Protein AF-A0A0N0T8I6-F1 (afdb_monomer_lite)

Foldseek 3Di:
DPPVLAAAADDPPVLSVVLVVLLVLLVVVVVVVLVVQVVVCVVVVVCVVVSVLLVVLLSVLRNVHSYSVVSVVCRNNPNVVSVVSSVVSSVVVVVVVVD

Structure (mmCIF, N/CA/C/O backbone):
data_AF-A0A0N0T8I6-F1
#
_entry.id   AF-A0A0N0T8I6-F1
#
loop_
_atom_site.group_PDB
_atom_site.id
_atom_site.type_symbol
_atom_site.label_atom_id
_atom_site.label_alt_id
_atom_site.label_comp_id
_atom_site.label_asym_id
_atom_site.label_entity_id
_atom_site.label_seq_id
_atom_site.pdbx_PDB_ins_code
_atom_site.Cartn_x
_atom_site.Cartn_y
_atom_site.Cartn_z
_atom_site.occupancy
_atom_site.B_iso_or_equiv
_atom_site.auth_seq_id
_atom_site.auth_comp_id
_atom_site.auth_asym_id
_atom_site.auth_atom_id
_atom_site.pdbx_PDB_model_num
ATOM 1 N N . MET A 1 1 ? -0.461 8.754 -5.697 1.00 47.47 1 MET A N 1
ATOM 2 C CA . MET A 1 1 ? -1.717 8.017 -5.994 1.00 47.47 1 MET A CA 1
ATOM 3 C C . MET A 1 1 ? -2.921 8.951 -5.871 1.00 47.47 1 MET A C 1
ATOM 5 O O . MET A 1 1 ? -2.930 9.760 -4.952 1.00 47.47 1 MET A O 1
ATOM 9 N N . ALA A 1 2 ? -3.928 8.882 -6.748 1.00 40.72 2 ALA A N 1
ATOM 10 C CA . ALA A 1 2 ? -5.181 9.596 -6.485 1.00 40.72 2 ALA A CA 1
ATOM 11 C C . ALA A 1 2 ? -5.898 8.889 -5.321 1.00 40.72 2 ALA A C 1
ATOM 13 O O . ALA A 1 2 ? -6.199 7.702 -5.412 1.00 40.72 2 ALA A O 1
ATOM 14 N N . THR A 1 3 ? -6.156 9.600 -4.223 1.00 52.78 3 THR A N 1
ATOM 15 C CA . THR A 1 3 ? -6.852 9.093 -3.019 1.00 52.78 3 THR A CA 1
ATOM 16 C C . THR A 1 3 ? -8.243 8.516 -3.307 1.00 52.78 3 THR A C 1
ATOM 18 O O . THR A 1 3 ? -8.816 7.836 -2.460 1.00 52.78 3 THR A O 1
ATOM 21 N N . SER A 1 4 ? -8.770 8.758 -4.508 1.00 57.56 4 SER A N 1
ATOM 22 C CA . SER A 1 4 ? -10.069 8.323 -5.016 1.00 57.56 4 SER A CA 1
ATOM 23 C C . SER A 1 4 ? -10.256 6.806 -5.097 1.00 57.56 4 SER A C 1
ATOM 25 O O . SER A 1 4 ? -11.400 6.367 -5.152 1.00 57.56 4 SER A O 1
ATOM 27 N N . ASP A 1 5 ? -9.174 6.022 -5.133 1.00 80.44 5 ASP A N 1
ATOM 28 C CA . ASP A 1 5 ? -9.234 4.580 -5.429 1.00 80.44 5 ASP A CA 1
ATOM 29 C C . ASP A 1 5 ? -9.000 3.680 -4.201 1.00 80.44 5 ASP A C 1
ATOM 31 O O . ASP A 1 5 ? -8.959 2.453 -4.305 1.00 80.44 5 ASP A O 1
ATOM 35 N N . LEU A 1 6 ? -8.844 4.282 -3.016 1.00 88.62 6 LEU A N 1
ATOM 36 C CA . LEU A 1 6 ? -8.691 3.552 -1.760 1.00 88.62 6 LEU A CA 1
ATOM 37 C C . LEU A 1 6 ? -10.051 3.233 -1.132 1.00 88.62 6 LEU A C 1
ATOM 39 O O . LEU A 1 6 ? -10.930 4.101 -1.103 1.00 88.62 6 LEU A O 1
ATOM 43 N N . PRO A 1 7 ? -10.234 2.029 -0.558 1.00 92.88 7 PRO A N 1
ATOM 44 C CA . PRO A 1 7 ? -11.448 1.724 0.176 1.00 92.88 7 PRO A CA 1
ATOM 45 C C . PRO A 1 7 ? -11.607 2.690 1.354 1.00 92.88 7 PRO A C 1
ATOM 47 O O . PRO A 1 7 ? -10.639 3.093 2.015 1.00 92.88 7 PRO A O 1
ATOM 50 N N . ARG A 1 8 ? -12.859 3.071 1.623 1.00 94.88 8 ARG A N 1
ATOM 51 C CA . ARG A 1 8 ? -13.192 3.791 2.854 1.00 94.88 8 ARG A CA 1
ATOM 52 C C . ARG A 1 8 ? -12.891 2.891 4.044 1.00 94.88 8 ARG A C 1
ATOM 54 O O . ARG A 1 8 ? -13.189 1.700 3.992 1.00 94.88 8 ARG A O 1
ATOM 61 N N . LEU A 1 9 ? -12.331 3.481 5.097 1.00 96.81 9 LEU A N 1
ATOM 62 C CA . LEU A 1 9 ? -12.098 2.747 6.328 1.00 96.81 9 LEU A CA 1
ATOM 63 C C . LEU A 1 9 ? -13.424 2.473 7.043 1.00 96.81 9 LEU A C 1
ATOM 65 O O . LEU A 1 9 ? -14.332 3.308 7.039 1.00 96.81 9 LEU A O 1
ATOM 69 N N . VAL A 1 10 ? -13.521 1.298 7.649 1.00 97.88 10 VAL A N 1
ATOM 70 C CA . VAL A 1 10 ? -14.661 0.838 8.440 1.00 97.88 10 VAL A CA 1
ATOM 71 C C . VAL A 1 10 ? -14.227 0.758 9.901 1.00 97.88 10 VAL A C 1
ATOM 73 O O . VAL A 1 10 ? -13.148 0.258 10.200 1.00 97.88 10 VAL A O 1
ATOM 76 N N . GLY A 1 11 ? -15.0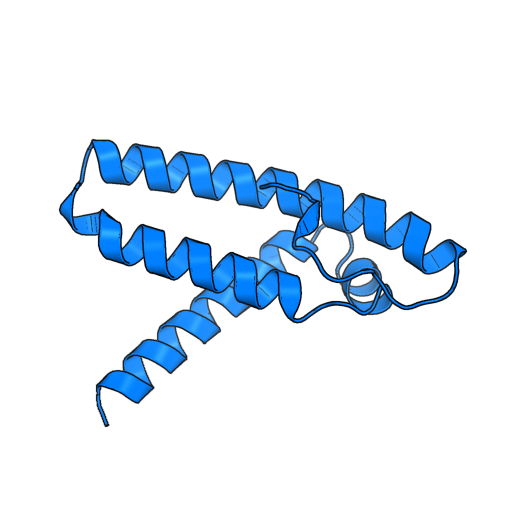51 1.275 10.811 1.00 97.56 11 GLY A N 1
ATOM 77 C CA . GLY A 1 11 ? -14.762 1.348 12.244 1.00 97.56 11 GLY A CA 1
ATOM 78 C C . GLY A 1 11 ? -15.624 2.404 12.934 1.00 97.56 11 GLY A C 1
ATOM 79 O O . GLY A 1 11 ? -16.519 2.987 12.314 1.00 97.56 11 GLY A O 1
ATOM 80 N N . SER A 1 12 ? -15.367 2.671 14.216 1.00 98.25 12 SER A N 1
ATOM 81 C CA . SER A 1 12 ? -15.959 3.838 14.879 1.00 98.25 12 SER A CA 1
ATOM 82 C C . SER A 1 12 ? -15.401 5.142 14.280 1.00 98.25 12 SER A C 1
ATOM 84 O O . SER A 1 12 ? -14.290 5.137 13.744 1.00 98.25 12 SER A O 1
ATOM 86 N N . PRO A 1 13 ? -16.112 6.281 14.383 1.00 98.06 13 PRO A N 1
ATOM 87 C CA . PRO A 1 13 ? -15.601 7.562 13.888 1.00 98.06 13 PRO A CA 1
ATOM 88 C C . PRO A 1 13 ? -14.214 7.927 14.441 1.00 98.06 13 PRO A C 1
ATOM 90 O O . PRO A 1 13 ? -13.373 8.435 13.706 1.00 98.06 13 PRO A O 1
ATOM 93 N N . GLU A 1 14 ? -13.955 7.620 15.715 1.00 97.19 14 GLU A N 1
ATOM 94 C CA . GLU A 1 14 ? -12.660 7.860 16.363 1.00 97.19 14 GLU A CA 1
ATOM 95 C C . GLU A 1 14 ? -11.562 6.941 15.811 1.00 97.19 14 GLU A C 1
ATOM 97 O O . GLU A 1 14 ? -10.460 7.404 15.518 1.00 97.19 14 GLU A O 1
ATOM 102 N N . GLN A 1 15 ? -11.870 5.654 15.605 1.00 98.12 15 GLN A N 1
ATOM 103 C CA . GLN A 1 15 ? -10.932 4.702 15.003 1.00 98.12 15 GLN A CA 1
ATOM 104 C C . GLN A 1 15 ? -10.591 5.089 13.567 1.00 98.12 15 GLN A C 1
ATOM 106 O O . GLN A 1 15 ? -9.425 5.061 13.192 1.00 98.12 15 GLN A O 1
ATOM 111 N N . ILE A 1 16 ? -11.594 5.471 12.773 1.00 98.31 16 ILE A N 1
ATOM 112 C CA . ILE A 1 16 ? -11.394 5.902 11.388 1.00 98.31 16 ILE A CA 1
ATOM 113 C C . ILE A 1 16 ? -10.470 7.119 11.352 1.00 98.31 16 ILE A C 1
ATOM 115 O O . ILE A 1 16 ? -9.470 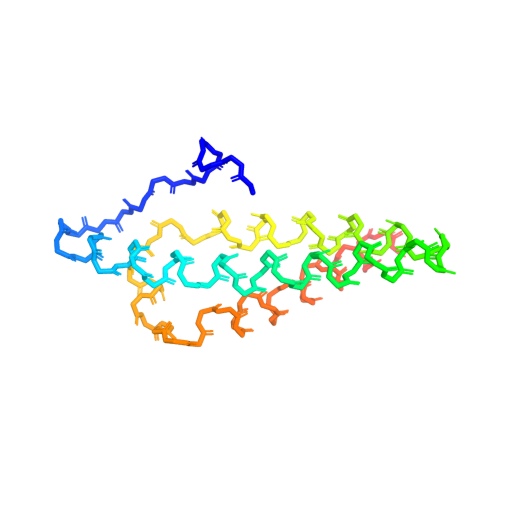7.083 10.642 1.00 98.31 16 ILE A O 1
ATOM 119 N N . ALA A 1 17 ? -10.749 8.154 12.150 1.00 97.25 17 ALA A N 1
ATOM 120 C CA . ALA A 1 17 ? -9.932 9.367 12.172 1.00 97.25 17 ALA A CA 1
ATOM 121 C C . ALA A 1 17 ? -8.466 9.078 12.543 1.00 97.25 17 ALA A C 1
ATOM 123 O O . ALA A 1 17 ? -7.547 9.643 11.948 1.00 97.25 17 ALA A O 1
ATOM 124 N N . TRP A 1 18 ? -8.230 8.173 13.496 1.00 96.88 18 TRP A N 1
ATOM 125 C CA . TRP A 1 18 ? -6.874 7.766 13.860 1.00 96.88 18 TRP A CA 1
ATOM 126 C C . TRP A 1 18 ? -6.198 6.945 12.751 1.00 96.88 18 TRP A C 1
ATOM 128 O O . TRP A 1 18 ? -5.085 7.269 12.323 1.00 96.88 18 TRP A O 1
ATOM 138 N N . ALA A 1 19 ? -6.887 5.928 12.238 1.00 97.69 19 ALA A N 1
ATOM 139 C CA . ALA A 1 19 ? -6.389 5.047 11.189 1.00 97.69 19 ALA A CA 1
ATOM 140 C C . ALA A 1 19 ? -6.087 5.793 9.880 1.00 97.69 19 ALA A C 1
ATOM 142 O O . ALA A 1 19 ? -5.130 5.450 9.191 1.00 97.69 19 ALA A O 1
ATOM 143 N N . GLU A 1 20 ? -6.839 6.845 9.542 1.00 96.38 20 GLU A N 1
ATOM 144 C CA . GLU A 1 20 ? -6.549 7.698 8.384 1.00 96.38 20 GLU A CA 1
ATOM 145 C C . GLU A 1 20 ? -5.176 8.368 8.489 1.00 96.38 20 GLU A C 1
ATOM 147 O O . GLU A 1 20 ? -4.447 8.416 7.496 1.00 96.38 20 GLU A O 1
ATOM 152 N N . GLY A 1 21 ? -4.790 8.827 9.684 1.00 95.69 21 GLY A N 1
ATOM 153 C CA . GLY A 1 21 ? -3.466 9.397 9.929 1.00 95.69 21 GLY A CA 1
ATOM 154 C C . GLY A 1 21 ? -2.344 8.368 9.775 1.00 95.69 21 GLY A C 1
ATOM 155 O O . GLY A 1 21 ? -1.316 8.665 9.165 1.00 95.69 21 GLY A O 1
ATOM 156 N N . ILE A 1 22 ? -2.553 7.147 10.276 1.00 96.81 22 ILE A N 1
ATOM 157 C CA . ILE A 1 22 ? -1.590 6.044 10.139 1.00 96.81 22 ILE A CA 1
ATOM 158 C C . ILE A 1 22 ? -1.446 5.642 8.668 1.00 96.81 22 ILE A C 1
ATOM 160 O O . ILE A 1 22 ? -0.339 5.618 8.128 1.00 96.81 22 ILE A O 1
ATOM 164 N N . ARG A 1 23 ? -2.574 5.410 7.985 1.00 96.44 23 ARG A N 1
ATOM 165 C CA . ARG A 1 23 ? -2.608 5.074 6.560 1.00 96.44 23 ARG A CA 1
ATOM 166 C C . ARG A 1 23 ? -1.917 6.140 5.719 1.00 96.44 23 ARG A C 1
ATOM 168 O O . ARG A 1 23 ? -1.143 5.798 4.834 1.00 96.44 23 ARG A O 1
ATOM 175 N N . ALA A 1 24 ? -2.147 7.421 6.002 1.00 95.06 24 ALA A N 1
ATOM 176 C CA . ALA A 1 24 ? -1.491 8.507 5.280 1.00 95.06 24 ALA A CA 1
ATOM 177 C C . ALA A 1 24 ? 0.042 8.455 5.407 1.00 95.06 24 ALA A C 1
ATOM 179 O O . ALA A 1 24 ? 0.729 8.617 4.402 1.00 95.06 24 ALA A O 1
ATOM 180 N N . LYS A 1 25 ? 0.586 8.181 6.602 1.00 94.88 25 LYS A N 1
ATOM 181 C CA . LYS A 1 25 ? 2.038 8.021 6.797 1.00 94.88 25 LYS A CA 1
ATOM 182 C C . LYS A 1 25 ? 2.591 6.824 6.022 1.00 94.88 25 LYS A C 1
ATOM 184 O O . LYS A 1 25 ? 3.584 6.969 5.319 1.00 94.88 25 LYS A O 1
ATOM 189 N N . ALA A 1 26 ? 1.927 5.670 6.108 1.00 95.19 26 ALA A N 1
ATOM 190 C CA . ALA A 1 26 ? 2.349 4.472 5.385 1.00 95.19 26 ALA A CA 1
ATOM 191 C C . ALA A 1 26 ? 2.371 4.706 3.865 1.00 95.19 26 ALA A C 1
ATOM 193 O O . ALA A 1 26 ? 3.314 4.311 3.187 1.00 95.19 26 ALA A O 1
ATOM 194 N N . LEU A 1 27 ? 1.370 5.415 3.332 1.00 94.56 27 LEU A N 1
ATOM 195 C CA . LEU A 1 27 ? 1.312 5.766 1.912 1.00 94.56 27 LEU A CA 1
ATOM 196 C C . LEU A 1 27 ? 2.453 6.694 1.477 1.00 94.56 27 LEU A C 1
ATOM 198 O O . LEU A 1 27 ? 2.926 6.559 0.354 1.00 94.56 27 LEU A O 1
ATOM 202 N N . VAL A 1 28 ? 2.920 7.600 2.343 1.00 95.44 28 VAL A N 1
ATOM 203 C CA . VAL A 1 28 ? 4.093 8.441 2.048 1.00 95.44 28 VAL A CA 1
ATOM 204 C C . VAL A 1 28 ? 5.350 7.591 1.884 1.00 95.44 28 VAL A C 1
ATOM 206 O O . VAL A 1 28 ? 6.108 7.812 0.943 1.00 95.44 28 VAL A O 1
ATOM 209 N N . GLU A 1 29 ? 5.575 6.617 2.766 1.00 94.44 29 GLU A N 1
ATOM 210 C CA . GLU A 1 29 ? 6.735 5.724 2.658 1.00 94.44 29 GLU A CA 1
ATOM 211 C C . GLU A 1 29 ? 6.636 4.808 1.429 1.00 94.44 29 GLU A C 1
ATOM 213 O O . GLU A 1 29 ? 7.610 4.657 0.694 1.00 94.44 29 GLU A O 1
ATOM 218 N N . ILE A 1 30 ? 5.442 4.297 1.115 1.00 94.44 30 ILE A N 1
ATOM 219 C CA . ILE A 1 30 ? 5.213 3.519 -0.111 1.00 94.44 30 ILE A CA 1
ATOM 220 C C . ILE A 1 30 ? 5.487 4.364 -1.357 1.00 94.44 30 ILE A C 1
ATOM 222 O O . ILE A 1 30 ? 6.168 3.900 -2.269 1.00 94.44 30 ILE A O 1
ATOM 226 N N . ASP A 1 31 ? 5.013 5.611 -1.410 1.00 95.06 31 ASP A N 1
ATOM 227 C CA . ASP A 1 31 ? 5.276 6.500 -2.545 1.00 95.06 31 ASP A CA 1
ATOM 228 C C . ASP A 1 31 ? 6.786 6.791 -2.711 1.00 95.06 31 ASP A C 1
ATOM 230 O O . ASP A 1 31 ? 7.249 6.925 -3.847 1.00 95.06 31 ASP A O 1
ATOM 234 N N . LYS A 1 32 ? 7.582 6.804 -1.628 1.00 95.25 32 LYS A N 1
ATOM 235 C CA . LYS A 1 32 ? 9.055 6.857 -1.728 1.00 95.25 32 LYS A CA 1
ATOM 236 C C . LYS A 1 32 ? 9.626 5.586 -2.349 1.00 95.25 32 LYS A C 1
ATOM 238 O O . LYS A 1 32 ? 10.392 5.692 -3.301 1.00 95.25 32 LYS A O 1
ATOM 243 N N . SER A 1 33 ? 9.218 4.404 -1.881 1.00 92.56 33 SER A N 1
ATOM 244 C CA . SER A 1 33 ? 9.666 3.135 -2.473 1.00 92.56 33 SER A CA 1
ATOM 245 C C . SER A 1 33 ? 9.313 3.043 -3.959 1.00 92.56 33 SER A C 1
ATOM 247 O O . SER A 1 33 ? 10.117 2.585 -4.763 1.00 92.56 33 SER A O 1
ATOM 249 N N . ARG A 1 34 ? 8.139 3.541 -4.361 1.00 95.44 34 ARG A N 1
ATOM 250 C CA . ARG A 1 34 ? 7.749 3.634 -5.776 1.00 95.44 34 ARG A CA 1
ATOM 251 C C . ARG A 1 34 ? 8.668 4.541 -6.577 1.00 95.44 34 ARG A C 1
ATOM 253 O O . ARG A 1 34 ? 9.061 4.180 -7.680 1.00 95.44 34 ARG A O 1
ATOM 260 N N . ALA A 1 35 ? 9.020 5.702 -6.030 1.00 96.88 35 ALA A N 1
ATOM 261 C CA . ALA A 1 35 ? 9.954 6.614 -6.678 1.00 96.88 35 ALA A CA 1
ATOM 262 C C . ALA A 1 35 ? 11.355 5.994 -6.824 1.00 96.88 35 ALA A C 1
ATOM 264 O O . ALA A 1 35 ? 11.979 6.150 -7.871 1.00 96.88 35 ALA A O 1
ATOM 265 N N . GLU A 1 36 ? 11.828 5.260 -5.814 1.00 95.38 36 GLU A N 1
ATOM 266 C CA . GLU A 1 36 ? 13.101 4.531 -5.859 1.00 95.38 36 GLU A CA 1
ATOM 267 C C . GLU A 1 36 ? 13.091 3.429 -6.928 1.00 95.38 36 GLU A C 1
ATOM 269 O O . GLU A 1 36 ? 14.034 3.334 -7.714 1.00 95.38 36 GLU A O 1
ATOM 274 N N . MET A 1 37 ? 12.011 2.645 -7.025 1.00 94.81 37 MET A N 1
ATOM 275 C CA . MET A 1 37 ? 11.866 1.630 -8.075 1.00 94.81 37 MET A CA 1
ATOM 276 C C . MET A 1 37 ? 11.795 2.259 -9.471 1.00 94.81 37 MET A C 1
ATOM 278 O O . MET A 1 37 ? 12.468 1.791 -10.385 1.00 94.81 37 MET A O 1
ATOM 282 N N . ALA A 1 38 ? 11.050 3.354 -9.638 1.00 97.69 38 ALA A N 1
ATOM 283 C CA . ALA A 1 38 ? 10.976 4.065 -10.912 1.00 97.69 38 ALA A CA 1
ATOM 284 C C . ALA A 1 38 ? 12.346 4.626 -11.338 1.00 97.69 38 ALA A C 1
ATOM 286 O O . ALA A 1 38 ? 12.711 4.561 -12.513 1.00 97.69 38 ALA A O 1
ATOM 287 N N . ALA A 1 39 ? 13.132 5.145 -10.386 1.00 97.81 39 ALA A N 1
ATOM 288 C CA . ALA A 1 39 ? 14.503 5.580 -10.639 1.00 97.81 39 ALA A CA 1
ATOM 289 C C . ALA A 1 39 ? 15.407 4.402 -11.037 1.00 97.81 39 ALA A C 1
ATOM 291 O O . ALA A 1 39 ? 16.170 4.520 -11.992 1.00 97.81 39 ALA A O 1
ATOM 292 N N . HIS A 1 40 ? 15.269 3.251 -10.370 1.00 96.56 40 HIS A N 1
ATOM 293 C CA . HIS A 1 40 ? 15.987 2.034 -10.739 1.00 96.56 40 HIS A CA 1
ATOM 294 C C . HIS A 1 40 ? 15.648 1.582 -12.167 1.00 96.56 40 HIS A C 1
ATOM 296 O O . HIS A 1 40 ? 16.559 1.321 -12.944 1.00 96.56 40 HIS A O 1
ATOM 302 N N . VAL A 1 41 ? 14.369 1.575 -12.558 1.00 98.19 41 VAL A N 1
ATOM 303 C CA . VAL A 1 41 ? 13.930 1.219 -13.923 1.00 98.19 41 VAL A CA 1
ATOM 304 C C . VAL A 1 41 ? 14.495 2.167 -14.983 1.00 98.19 41 VAL A C 1
ATOM 306 O O . VAL A 1 41 ? 14.792 1.736 -16.097 1.00 98.19 41 VAL A O 1
ATOM 309 N N . ALA A 1 42 ? 14.679 3.449 -14.660 1.00 97.88 42 ALA A N 1
ATOM 310 C CA . ALA A 1 42 ? 15.290 4.402 -15.585 1.00 97.88 42 ALA A CA 1
ATOM 311 C C . ALA A 1 42 ? 16.749 4.039 -15.930 1.00 97.88 42 ALA A C 1
ATOM 313 O O . ALA A 1 42 ? 17.196 4.309 -17.046 1.00 97.88 42 ALA A O 1
ATOM 314 N N . GLU A 1 43 ? 17.472 3.415 -14.996 1.00 97.75 43 GLU A N 1
ATOM 315 C CA . GLU A 1 43 ? 18.843 2.920 -15.182 1.00 97.75 43 GLU A CA 1
ATOM 316 C C . GLU A 1 43 ? 18.885 1.450 -15.649 1.00 97.75 43 GLU A C 1
ATOM 318 O O . GLU A 1 43 ? 19.825 1.050 -16.338 1.00 97.75 43 GLU A O 1
ATOM 323 N N . HIS A 1 44 ? 17.843 0.676 -15.332 1.00 97.19 44 HIS A N 1
ATOM 324 C CA . HIS A 1 44 ? 17.695 -0.760 -15.585 1.00 97.19 44 HIS A CA 1
ATOM 325 C C . HIS A 1 44 ? 16.321 -1.084 -16.197 1.00 97.19 44 HIS A C 1
ATOM 327 O O . HIS A 1 44 ? 15.424 -1.574 -15.502 1.00 97.19 44 HIS A O 1
ATOM 333 N N . PRO A 1 45 ? 16.110 -0.831 -17.503 1.00 97.44 45 PRO A N 1
ATOM 334 C CA . PRO A 1 45 ? 14.803 -1.012 -18.137 1.00 97.44 45 PRO A CA 1
ATOM 335 C C . PRO A 1 45 ? 14.249 -2.442 -18.052 1.00 97.44 45 PRO A C 1
ATOM 337 O O . PRO A 1 45 ? 13.035 -2.642 -18.094 1.00 97.44 45 PRO A O 1
ATOM 340 N N . GLU A 1 46 ? 15.116 -3.448 -17.913 1.00 97.25 46 GLU A N 1
ATOM 341 C CA . GLU A 1 46 ? 14.739 -4.844 -17.680 1.00 97.25 46 GLU A CA 1
ATOM 342 C C . GLU A 1 46 ? 13.925 -5.054 -16.390 1.00 97.25 46 GLU A C 1
ATOM 344 O O . GLU A 1 46 ? 13.126 -5.989 -16.325 1.00 97.25 46 GLU A O 1
ATOM 349 N N . ALA A 1 47 ? 14.057 -4.161 -15.403 1.00 96.94 47 ALA A N 1
ATOM 350 C CA . ALA A 1 47 ? 13.332 -4.214 -14.136 1.00 96.94 47 ALA A CA 1
ATOM 351 C C . ALA A 1 47 ? 11.887 -3.681 -14.227 1.00 96.94 47 ALA A C 1
ATOM 353 O O . ALA A 1 47 ? 1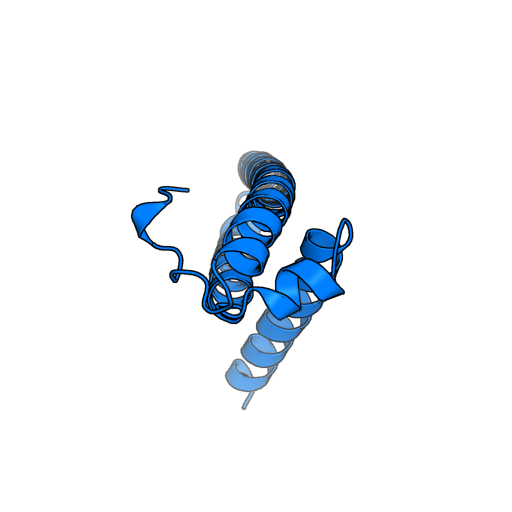1.136 -3.770 -13.258 1.00 96.94 47 ALA A O 1
ATOM 354 N N . ALA A 1 48 ? 11.443 -3.159 -15.380 1.00 97.06 48 ALA A N 1
ATOM 355 C CA . ALA A 1 48 ? 10.112 -2.554 -15.524 1.00 97.06 48 ALA A CA 1
ATOM 356 C C . ALA A 1 48 ? 8.957 -3.520 -15.195 1.00 97.06 48 ALA A C 1
ATOM 358 O O . ALA A 1 48 ? 7.933 -3.125 -14.639 1.00 97.06 48 ALA A O 1
ATOM 359 N N . ALA A 1 49 ? 9.110 -4.808 -15.520 1.00 95.44 49 ALA A N 1
ATOM 360 C CA . ALA A 1 49 ? 8.100 -5.813 -15.188 1.00 95.44 49 ALA A CA 1
ATOM 361 C C . ALA A 1 49 ? 8.019 -6.076 -13.674 1.00 95.44 49 ALA A C 1
ATOM 363 O O . ALA A 1 49 ? 6.926 -6.284 -13.144 1.00 95.44 49 ALA A O 1
ATOM 364 N N . GLU A 1 50 ? 9.161 -6.048 -12.986 1.00 94.44 50 GLU A N 1
ATOM 365 C CA . GLU A 1 50 ? 9.243 -6.203 -11.533 1.00 94.44 50 GLU A CA 1
ATOM 366 C C . GLU A 1 50 ? 8.663 -4.981 -10.814 1.00 94.44 50 GLU A C 1
ATOM 368 O O . GLU A 1 50 ? 7.871 -5.137 -9.885 1.00 94.44 50 GLU A O 1
ATOM 373 N N . GLU A 1 51 ? 8.978 -3.769 -11.275 1.00 96.56 51 GLU A N 1
ATOM 374 C CA . GLU A 1 51 ? 8.389 -2.527 -10.764 1.00 96.56 51 GLU A CA 1
ATOM 375 C C . GLU A 1 51 ? 6.859 -2.546 -10.894 1.00 96.56 51 GLU A C 1
ATOM 377 O O . GLU A 1 51 ? 6.142 -2.297 -9.922 1.00 96.56 51 GLU A O 1
ATOM 382 N N . ALA A 1 52 ? 6.339 -2.903 -12.072 1.00 95.56 52 ALA A N 1
ATOM 383 C CA . ALA A 1 52 ? 4.901 -2.995 -12.298 1.00 95.56 52 ALA A CA 1
ATOM 384 C C . ALA A 1 52 ? 4.234 -4.029 -11.371 1.00 95.56 52 ALA A C 1
ATOM 386 O O . ALA A 1 52 ? 3.165 -3.757 -10.815 1.00 95.56 52 ALA A O 1
ATOM 387 N N . ALA A 1 53 ? 4.868 -5.190 -11.169 1.00 95.44 53 ALA A N 1
ATOM 388 C CA . ALA A 1 53 ? 4.374 -6.224 -10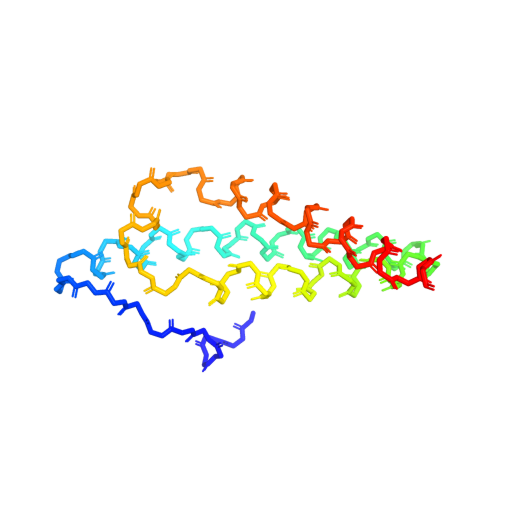.263 1.00 95.44 53 ALA A CA 1
ATOM 389 C C . ALA A 1 53 ? 4.362 -5.752 -8.800 1.00 95.44 53 ALA A C 1
ATOM 391 O O . ALA A 1 53 ? 3.355 -5.929 -8.114 1.00 95.44 53 ALA A O 1
ATOM 392 N N . ASN A 1 54 ? 5.430 -5.093 -8.342 1.00 95.38 54 ASN A N 1
ATOM 393 C CA . ASN A 1 54 ? 5.502 -4.511 -7.002 1.00 95.38 54 ASN A CA 1
ATOM 394 C C . ASN A 1 54 ? 4.441 -3.427 -6.797 1.00 95.38 54 ASN A C 1
ATOM 396 O O . ASN A 1 54 ? 3.723 -3.447 -5.799 1.00 95.38 54 ASN A O 1
ATOM 400 N N . ASN A 1 55 ? 4.282 -2.510 -7.753 1.00 95.50 55 ASN A N 1
ATOM 401 C CA . ASN A 1 55 ? 3.291 -1.439 -7.668 1.00 95.50 55 ASN A CA 1
ATOM 402 C C . ASN A 1 55 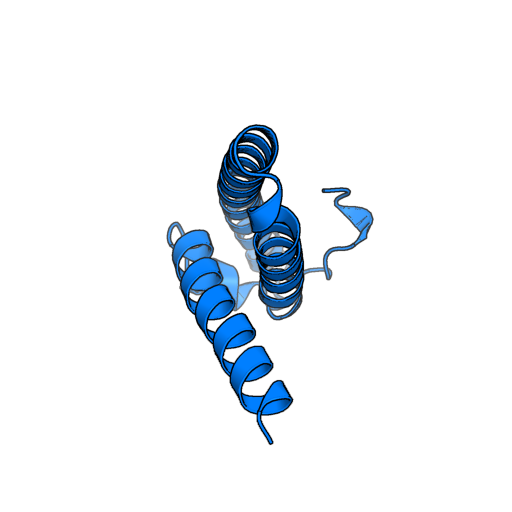? 1.863 -1.984 -7.558 1.00 95.50 55 ASN A C 1
ATOM 404 O O . ASN A 1 55 ? 1.099 -1.509 -6.712 1.00 95.50 55 ASN A O 1
ATOM 408 N N . ALA A 1 56 ? 1.535 -3.004 -8.357 1.00 95.31 56 ALA A N 1
ATOM 409 C CA . ALA A 1 56 ? 0.248 -3.688 -8.302 1.00 95.31 56 ALA A CA 1
ATOM 410 C C . ALA A 1 56 ? 0.048 -4.450 -6.981 1.00 95.31 56 ALA A C 1
ATOM 412 O O . ALA A 1 56 ? -1.040 -4.406 -6.406 1.00 95.31 56 ALA A O 1
ATOM 413 N N . ALA A 1 57 ? 1.090 -5.112 -6.472 1.00 95.88 57 ALA A N 1
ATOM 414 C CA . ALA A 1 57 ? 1.040 -5.814 -5.194 1.00 95.88 57 ALA A CA 1
ATOM 415 C C . ALA A 1 57 ? 0.840 -4.846 -4.016 1.00 95.88 57 ALA A C 1
ATOM 417 O O . ALA A 1 57 ? 0.042 -5.140 -3.129 1.00 95.88 57 ALA A O 1
ATOM 418 N N . PHE A 1 58 ? 1.482 -3.671 -4.027 1.00 95.62 58 PHE A N 1
ATOM 419 C CA . PHE A 1 58 ? 1.232 -2.624 -3.032 1.00 95.62 58 PHE A CA 1
ATOM 420 C C . PHE A 1 58 ? -0.224 -2.164 -3.067 1.00 95.62 58 PHE A C 1
ATOM 422 O O . PHE A 1 58 ? -0.869 -2.097 -2.022 1.00 95.62 58 PHE A O 1
ATOM 429 N N . ASP A 1 59 ? -0.765 -1.885 -4.257 1.00 94.88 59 ASP A N 1
ATOM 430 C CA . ASP A 1 59 ? -2.168 -1.486 -4.398 1.00 94.88 59 ASP A CA 1
ATOM 431 C C . ASP A 1 59 ? -3.114 -2.563 -3.866 1.00 94.88 59 ASP A C 1
ATOM 433 O O . ASP A 1 59 ? -4.083 -2.251 -3.171 1.00 94.88 59 ASP A O 1
ATOM 437 N N . GLN A 1 60 ? -2.825 -3.832 -4.157 1.00 95.62 60 GLN A N 1
ATOM 438 C CA . GLN A 1 60 ? -3.595 -4.960 -3.650 1.00 95.62 60 GLN A CA 1
ATOM 439 C C . GLN A 1 60 ? -3.520 -5.062 -2.121 1.00 95.62 60 GLN A C 1
ATOM 441 O O . GLN A 1 60 ? -4.567 -5.181 -1.485 1.00 95.62 60 GLN A O 1
ATOM 446 N N . ALA A 1 61 ? -2.322 -4.989 -1.535 1.00 95.88 61 ALA A N 1
ATOM 447 C CA . ALA A 1 61 ? -2.120 -5.071 -0.090 1.00 95.88 61 ALA A CA 1
ATOM 448 C C . ALA A 1 61 ? -2.846 -3.929 0.638 1.00 95.88 61 ALA A C 1
ATOM 450 O O . ALA A 1 61 ? -3.627 -4.167 1.553 1.00 95.88 61 ALA A O 1
ATOM 451 N N . ILE A 1 62 ? -2.711 -2.684 0.166 1.00 95.31 62 ILE A N 1
ATOM 452 C CA . ILE A 1 62 ? -3.409 -1.535 0.765 1.00 95.31 62 ILE A CA 1
ATOM 453 C C . ILE A 1 62 ? -4.933 -1.714 0.680 1.00 95.31 62 ILE A C 1
ATOM 455 O O . ILE A 1 62 ? -5.655 -1.438 1.641 1.00 95.31 62 ILE A O 1
ATOM 459 N N . LYS A 1 63 ? -5.445 -2.166 -0.473 1.00 95.25 63 LYS A N 1
ATOM 460 C CA . LYS A 1 63 ? -6.886 -2.372 -0.691 1.00 95.25 63 LYS A CA 1
ATOM 461 C C . LYS A 1 63 ? -7.451 -3.531 0.140 1.00 95.25 63 LYS A C 1
ATOM 463 O O . LYS A 1 63 ? -8.656 -3.540 0.390 1.00 95.25 63 LYS A O 1
ATOM 468 N N . ALA A 1 64 ? -6.616 -4.470 0.586 1.00 96.06 64 ALA A N 1
ATOM 469 C CA . ALA A 1 64 ? -7.027 -5.602 1.414 1.00 96.06 64 ALA A CA 1
ATOM 470 C C . ALA A 1 64 ? -7.388 -5.212 2.858 1.00 96.06 64 ALA A C 1
ATOM 472 O O . ALA A 1 64 ? -8.063 -5.989 3.533 1.00 96.06 64 ALA A O 1
ATOM 473 N N . HIS A 1 65 ? -7.024 -4.001 3.301 1.00 96.75 65 HIS A N 1
ATOM 474 C CA . HIS A 1 65 ? -7.192 -3.552 4.689 1.00 96.75 65 HIS A CA 1
ATOM 475 C C . HIS A 1 65 ? -8.168 -2.371 4.829 1.00 96.75 65 HIS A C 1
ATOM 477 O O . HIS A 1 65 ? -7.759 -1.249 5.145 1.00 96.75 65 HIS A O 1
ATOM 483 N N . PRO A 1 66 ? -9.482 -2.574 4.607 1.00 96.69 66 PRO A N 1
ATOM 484 C CA . PRO A 1 66 ? -10.488 -1.537 4.826 1.00 96.69 66 PRO A CA 1
ATOM 485 C C . PRO A 1 66 ? -10.846 -1.349 6.309 1.00 96.69 66 PRO A C 1
ATOM 487 O O . PRO A 1 66 ? -11.541 -0.398 6.643 1.00 96.69 66 PRO A O 1
ATOM 490 N N . ASP A 1 67 ? -10.430 -2.237 7.210 1.00 97.88 67 ASP A N 1
ATOM 491 C CA . ASP A 1 67 ? -10.736 -2.119 8.638 1.00 97.88 67 ASP A CA 1
ATOM 492 C C . ASP A 1 67 ? -9.767 -1.137 9.315 1.00 97.88 67 ASP A C 1
ATOM 494 O O . ASP A 1 67 ? -8.550 -1.328 9.279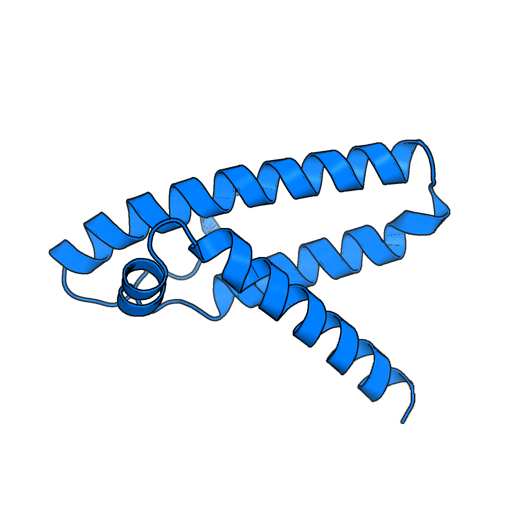 1.00 97.88 67 ASP A O 1
ATOM 498 N N . ALA A 1 68 ? -10.298 -0.093 9.959 1.00 98.00 68 ALA A N 1
ATOM 499 C CA . ALA A 1 68 ? -9.510 0.873 10.722 1.00 98.00 68 ALA A CA 1
ATOM 500 C C . ALA A 1 68 ? -8.669 0.196 11.816 1.00 98.00 68 ALA A C 1
ATOM 502 O O . ALA A 1 68 ? -7.572 0.659 12.127 1.00 98.00 68 ALA A O 1
ATOM 503 N N . ARG A 1 69 ? -9.156 -0.918 12.376 1.00 97.62 69 ARG A N 1
ATOM 504 C CA . ARG A 1 69 ? -8.452 -1.671 13.409 1.00 97.62 69 ARG A CA 1
ATOM 505 C C . ARG A 1 69 ? -7.113 -2.217 12.923 1.00 97.62 69 ARG A C 1
ATOM 507 O O . ARG A 1 69 ? -6.167 -2.167 13.692 1.00 97.62 69 ARG A O 1
ATOM 514 N N . TRP A 1 70 ? -7.012 -2.693 11.682 1.00 98.00 70 TRP A N 1
ATOM 515 C CA . TRP A 1 70 ? -5.748 -3.222 11.154 1.00 98.00 70 TRP A CA 1
ATOM 516 C C . TRP A 1 70 ? -4.656 -2.147 11.161 1.00 98.00 70 TRP A C 1
ATOM 518 O O . TRP A 1 70 ? -3.569 -2.362 11.687 1.00 98.00 70 TRP A O 1
ATOM 528 N N . TRP A 1 71 ? -4.987 -0.949 10.672 1.00 97.62 71 TRP A N 1
ATOM 529 C CA . TRP A 1 71 ? -4.063 0.187 10.660 1.00 97.62 71 TRP A CA 1
ATOM 530 C C . TRP A 1 71 ? -3.643 0.590 12.072 1.00 97.62 71 TRP A C 1
ATOM 532 O O . TRP A 1 71 ? -2.477 0.891 12.295 1.00 97.62 71 TRP A O 1
ATOM 542 N N . ILE A 1 72 ? -4.582 0.581 13.020 1.00 97.69 72 ILE A N 1
ATOM 543 C CA . ILE A 1 72 ? -4.301 0.879 14.427 1.00 97.69 72 ILE A CA 1
ATOM 544 C C . ILE A 1 72 ? -3.410 -0.197 15.047 1.00 97.69 72 ILE A C 1
ATOM 546 O O . ILE A 1 72 ? -2.426 0.153 15.678 1.00 97.69 72 ILE A O 1
ATOM 550 N N . ASP A 1 73 ? -3.715 -1.480 14.849 1.00 97.69 73 ASP A N 1
ATOM 551 C CA . ASP A 1 73 ? -2.944 -2.592 15.414 1.00 97.69 73 ASP A CA 1
ATOM 552 C C . ASP A 1 73 ? -1.508 -2.630 14.835 1.00 97.69 73 ASP A C 1
ATOM 554 O O . ASP A 1 73 ? -0.582 -3.067 15.518 1.00 97.69 73 ASP A O 1
ATOM 558 N N . CYS A 1 74 ? -1.298 -2.137 13.606 1.00 93.69 74 CYS A N 1
ATOM 559 C CA . CYS A 1 74 ? 0.028 -1.990 12.998 1.00 93.69 74 CYS A CA 1
ATOM 560 C C . CYS A 1 74 ? 0.783 -0.712 13.411 1.00 93.69 74 CYS A C 1
ATOM 562 O O . CYS A 1 74 ? 2.003 -0.672 13.262 1.00 93.69 74 CYS A O 1
ATOM 564 N N . GLU A 1 75 ? 0.094 0.327 13.890 1.00 92.75 75 GLU A N 1
ATOM 565 C CA . GLU A 1 75 ? 0.664 1.639 14.235 1.00 92.75 75 GLU A CA 1
ATOM 566 C C . GLU A 1 75 ? 1.700 2.146 13.199 1.00 92.75 75 GLU A C 1
ATOM 568 O O . GLU A 1 75 ? 1.435 2.189 11.996 1.00 92.75 75 GLU A O 1
ATOM 573 N N . ASP A 1 76 ? 2.904 2.523 13.643 1.00 87.25 76 ASP A N 1
ATOM 574 C CA . ASP A 1 76 ? 3.987 3.020 12.787 1.00 87.25 76 ASP A CA 1
ATOM 575 C C . ASP A 1 76 ? 4.676 1.906 11.958 1.00 87.25 76 ASP A C 1
ATOM 577 O O . ASP A 1 76 ? 5.564 2.197 11.159 1.00 87.25 76 ASP A O 1
ATOM 581 N N . LEU A 1 77 ? 4.265 0.638 12.096 1.00 92.25 77 LEU A N 1
ATOM 582 C CA . LEU A 1 77 ? 4.782 -0.504 11.328 1.00 92.25 77 LEU A CA 1
ATOM 583 C C . LEU A 1 77 ? 3.902 -0.877 10.125 1.00 92.25 77 LEU A C 1
ATOM 585 O O . LEU A 1 77 ? 4.192 -1.856 9.437 1.00 92.25 77 LEU A O 1
ATOM 589 N N . ALA A 1 78 ? 2.835 -0.126 9.842 1.00 93.38 78 ALA A N 1
ATOM 590 C CA . ALA A 1 78 ? 1.907 -0.445 8.754 1.00 93.38 78 ALA A CA 1
ATOM 591 C C . ALA A 1 78 ? 2.599 -0.597 7.382 1.00 93.38 78 ALA A C 1
ATOM 593 O O . ALA A 1 78 ? 2.279 -1.522 6.640 1.00 93.38 78 ALA A O 1
ATOM 594 N N . GLU A 1 79 ? 3.582 0.248 7.051 1.00 93.56 79 GLU A N 1
ATOM 595 C CA . GLU A 1 79 ? 4.363 0.099 5.809 1.00 93.56 79 GLU A CA 1
ATOM 596 C C . GLU A 1 79 ? 5.173 -1.205 5.784 1.00 93.56 79 GLU A C 1
ATOM 598 O O . GLU A 1 79 ? 5.159 -1.915 4.777 1.00 93.56 79 GLU A O 1
ATOM 603 N N . TYR A 1 80 ? 5.806 -1.569 6.901 1.00 93.94 80 TYR A N 1
ATOM 604 C CA . TYR A 1 80 ? 6.575 -2.804 7.009 1.00 93.94 80 TYR A CA 1
ATOM 605 C C . TYR A 1 80 ? 5.685 -4.030 6.778 1.00 93.94 80 TYR A C 1
ATOM 607 O O . TYR A 1 80 ? 6.039 -4.919 6.002 1.00 93.94 80 TYR A O 1
ATOM 615 N N . HIS A 1 81 ? 4.501 -4.054 7.395 1.00 95.06 81 HIS A N 1
ATOM 616 C CA . HIS A 1 81 ? 3.526 -5.124 7.191 1.00 95.06 81 HIS A CA 1
ATOM 617 C C . HIS A 1 81 ? 3.065 -5.210 5.732 1.00 95.06 81 HIS A C 1
ATOM 619 O O . HIS A 1 81 ? 3.060 -6.302 5.163 1.00 95.06 81 HIS A O 1
ATOM 625 N N . LEU A 1 82 ? 2.780 -4.072 5.090 1.00 94.94 82 LEU A N 1
ATOM 626 C CA . LEU A 1 82 ? 2.424 -4.043 3.668 1.00 94.94 82 LEU A CA 1
ATOM 627 C C . LEU A 1 82 ? 3.550 -4.596 2.789 1.00 94.94 82 LEU A C 1
ATOM 629 O O . LEU A 1 82 ? 3.274 -5.344 1.857 1.00 94.94 82 LEU A O 1
ATOM 633 N N . ARG A 1 83 ? 4.820 -4.300 3.087 1.00 93.31 83 ARG A N 1
ATOM 634 C CA . ARG A 1 83 ? 5.955 -4.859 2.332 1.00 93.31 83 ARG A CA 1
ATOM 635 C C . ARG A 1 83 ? 6.095 -6.366 2.485 1.00 93.31 83 ARG A C 1
ATOM 637 O O . ARG A 1 83 ? 6.424 -7.043 1.512 1.00 93.31 83 ARG A O 1
ATOM 644 N N . VAL A 1 84 ? 5.856 -6.903 3.680 1.00 95.12 84 VAL A N 1
ATOM 645 C CA . VAL A 1 84 ? 5.834 -8.359 3.883 1.00 95.12 84 VAL A CA 1
ATOM 646 C C . VAL A 1 84 ? 4.741 -8.988 3.017 1.00 95.12 84 VAL A C 1
ATOM 648 O O . VAL A 1 84 ? 5.018 -9.929 2.275 1.00 95.12 84 VAL A O 1
ATOM 651 N N . GLU A 1 85 ? 3.535 -8.421 3.028 1.00 95.81 85 GLU A N 1
ATOM 652 C CA . GLU A 1 85 ? 2.419 -8.904 2.209 1.00 95.81 85 GLU A CA 1
ATOM 653 C C . GLU A 1 85 ? 2.687 -8.793 0.704 1.00 95.81 85 GLU A C 1
ATOM 655 O O . GLU A 1 85 ? 2.348 -9.708 -0.045 1.00 95.81 85 GLU A O 1
ATOM 660 N N . VAL A 1 86 ? 3.337 -7.720 0.246 1.00 95.06 86 VAL A N 1
ATOM 661 C CA . VAL A 1 86 ? 3.747 -7.557 -1.159 1.00 95.06 86 VAL A CA 1
ATOM 662 C C . VAL A 1 86 ? 4.610 -8.726 -1.623 1.00 95.06 86 VAL A C 1
ATOM 664 O O . VAL A 1 86 ? 4.319 -9.319 -2.665 1.00 95.06 86 VAL A O 1
ATOM 667 N N . HIS A 1 87 ? 5.623 -9.112 -0.841 1.00 94.06 87 HIS A N 1
ATOM 668 C CA . HIS A 1 87 ? 6.462 -10.262 -1.182 1.00 94.06 87 HIS A CA 1
ATOM 669 C C . HIS A 1 87 ? 5.650 -11.561 -1.249 1.00 94.06 87 HIS A C 1
ATOM 671 O O . HIS A 1 87 ? 5.859 -12.371 -2.153 1.00 94.06 87 HIS A O 1
ATOM 677 N N . GLU A 1 88 ? 4.691 -11.759 -0.339 1.00 95.50 88 GLU A N 1
ATOM 678 C CA . GLU A 1 88 ? 3.810 -12.929 -0.383 1.00 95.50 88 GLU A CA 1
ATOM 679 C C . GLU A 1 88 ? 2.906 -12.942 -1.621 1.00 95.50 88 GLU A C 1
ATOM 681 O O . GLU A 1 88 ? 2.713 -13.996 -2.231 1.00 95.50 88 GLU A O 1
ATOM 686 N N . ILE A 1 89 ? 2.344 -11.791 -1.998 1.00 96.12 89 ILE A N 1
ATOM 687 C CA . ILE A 1 89 ? 1.480 -11.648 -3.176 1.00 96.12 89 ILE A CA 1
ATOM 688 C C . ILE A 1 89 ? 2.263 -12.007 -4.442 1.00 96.12 89 ILE A C 1
ATOM 690 O O . ILE A 1 89 ? 1.786 -12.810 -5.250 1.00 96.12 89 ILE A O 1
ATOM 694 N N . ILE A 1 90 ? 3.475 -11.468 -4.591 1.00 94.62 90 ILE A N 1
ATOM 695 C CA . ILE A 1 90 ? 4.341 -11.735 -5.746 1.00 94.62 90 ILE A CA 1
ATOM 696 C C . ILE A 1 90 ? 4.729 -13.217 -5.797 1.00 94.62 90 ILE A C 1
ATOM 698 O O . ILE A 1 90 ? 4.525 -13.864 -6.827 1.00 94.62 90 ILE A O 1
ATOM 702 N N . ALA A 1 91 ? 5.183 -13.790 -4.678 1.00 94.06 91 ALA A N 1
ATOM 703 C CA . ALA A 1 91 ? 5.573 -15.198 -4.611 1.00 94.06 91 ALA A CA 1
ATOM 704 C C . ALA A 1 91 ? 4.414 -16.141 -4.988 1.00 94.06 91 ALA A C 1
ATOM 706 O O . ALA A 1 91 ? 4.592 -17.101 -5.740 1.00 94.06 91 ALA A O 1
ATOM 707 N N . ARG A 1 92 ? 3.190 -15.856 -4.522 1.00 93.31 92 ARG A N 1
ATOM 708 C CA . ARG A 1 92 ? 1.999 -16.638 -4.899 1.00 93.31 92 ARG A CA 1
ATOM 709 C C . ARG A 1 92 ? 1.688 -16.522 -6.393 1.00 93.31 92 ARG A C 1
ATOM 711 O O . ARG A 1 92 ? 1.338 -17.526 -7.014 1.00 93.31 92 ARG A O 1
ATOM 718 N N . ALA A 1 93 ? 1.829 -15.331 -6.977 1.00 91.56 93 ALA A N 1
ATOM 719 C CA . ALA A 1 93 ? 1.609 -15.114 -8.406 1.00 91.56 93 ALA A CA 1
ATOM 720 C C . ALA A 1 93 ? 2.650 -15.838 -9.282 1.00 91.56 93 ALA A C 1
ATOM 722 O O . ALA A 1 93 ? 2.335 -16.293 -10.381 1.00 91.56 93 ALA A O 1
ATOM 723 N N . GLU A 1 94 ? 3.890 -15.976 -8.817 1.00 90.88 94 GLU A N 1
ATOM 724 C CA . GLU A 1 94 ? 4.934 -16.758 -9.492 1.00 90.88 94 GLU A CA 1
ATOM 725 C C . GLU A 1 94 ? 4.656 -18.262 -9.465 1.00 90.88 94 GLU A C 1
ATOM 727 O O . GLU A 1 94 ? 4.749 -18.924 -10.503 1.00 90.88 94 GLU A O 1
ATOM 732 N N . ILE A 1 95 ? 4.241 -18.790 -8.310 1.00 90.75 95 ILE A N 1
ATOM 733 C CA . ILE A 1 95 ? 3.860 -20.201 -8.171 1.00 90.75 95 ILE A CA 1
ATOM 734 C C . ILE A 1 95 ? 2.689 -20.529 -9.103 1.00 90.75 95 ILE A C 1
ATOM 736 O O . ILE A 1 95 ? 2.767 -21.497 -9.854 1.00 90.75 95 ILE A O 1
ATOM 740 N N . ALA A 1 96 ? 1.642 -19.697 -9.119 1.00 88.94 96 ALA A N 1
ATOM 741 C CA . ALA A 1 96 ? 0.459 -19.912 -9.956 1.00 88.94 96 ALA A CA 1
ATOM 742 C C . ALA A 1 96 ? 0.747 -19.862 -11.468 1.00 88.94 96 ALA A C 1
ATOM 744 O O . ALA A 1 96 ? 0.027 -20.474 -12.248 1.00 88.94 96 ALA A O 1
ATOM 745 N N . ARG A 1 97 ? 1.793 -19.144 -11.900 1.00 86.25 97 ARG A N 1
ATOM 746 C CA . ARG A 1 97 ? 2.238 -19.132 -13.307 1.00 86.25 97 ARG A CA 1
ATOM 747 C C . ARG A 1 97 ? 3.019 -20.387 -13.706 1.00 86.25 97 ARG A C 1
ATOM 749 O O . ARG A 1 97 ? 3.199 -20.625 -14.896 1.00 86.25 97 ARG A O 1
ATOM 756 N N . SER A 1 98 ? 3.503 -21.153 -12.730 1.00 83.94 98 SER A N 1
ATOM 757 C CA . SER A 1 98 ? 4.364 -22.325 -12.934 1.00 83.94 98 SER A CA 1
ATOM 758 C C . SER A 1 98 ? 3.605 -23.661 -12.901 1.00 83.94 98 SER A C 1
ATOM 760 O O . SER A 1 98 ? 4.221 -24.712 -13.085 1.00 83.94 98 SER A O 1
ATOM 762 N N . THR A 1 99 ? 2.292 -23.626 -12.656 1.00 71.38 99 THR A N 1
ATOM 763 C CA . THR A 1 99 ? 1.368 -24.774 -12.585 1.00 71.38 99 THR A CA 1
ATOM 764 C C . THR A 1 99 ? 0.404 -24.778 -13.757 1.00 71.38 99 THR A C 1
ATOM 766 O O . THR A 1 99 ? 0.174 -25.868 -14.323 1.00 71.38 99 THR A O 1
#

Secondary structure (DSSP, 8-state):
--GGGSPPPBS-HHHHHHHHHHHHHHHHHHHHHHHHHHHHHHH-GGGHHHHHHHHHHHHHHHHT--BHHHHHHHGGGHHHHHHHHHHHHHHHHHHHH--

Sequence (99 aa):
MATSDLPRLVGSPEQIAWAEGIRAKALVEIDKSRAEMAAHVAEHPEAAAEEAANNAAFDQAIKAHPDARWWIDCEDLAEYHLRVEVHEIIARAEIARST

pLDDT: mean 93.02, std 9.76, range [40.72, 98.31]

Radius of gyration: 14.75 Å; chains: 1; bounding box: 35×34×34 Å